Protein AF-A0ABC9W201-F1 (afdb_monomer_lite)

Foldseek 3Di:
DDPVLVVLVVVLVVLVVCVVVVNHDPVRSVVSVVVSVVVVVVVVVVVLVVCVVCCVVCVPVNVVVVCVPVPDDPDDAFDQAPVRDTHDDRVVVVVRVVVVVVCVVVPDPPDPPDDDPDDDDDDPPPPDDDDDDDDDD

Secondary structure (DSSP, 8-state):
--HHHHHHHHHHHHHHHHHHTTSS-HHHHHHHHHHHHHHHHHHHHHHHHHHHHTTTT-HHHHHHHHHHHS-S---PPPEE-TTSPEE-SHHHHHHHHHHHHHHHHTT-----------------TT-PPPP------

Radius of gyration: 28.9 Å; chains: 1; bounding box: 70×58×56 Å

Structure (mmCIF, N/CA/C/O backbone):
data_AF-A0ABC9W201-F1
#
_entry.id   AF-A0ABC9W201-F1
#
loop_
_atom_site.group_PDB
_atom_site.id
_atom_site.type_symbol
_atom_site.label_atom_id
_atom_site.label_alt_id
_atom_site.label_comp_id
_atom_site.label_asym_id
_atom_site.label_entity_id
_atom_site.label_seq_id
_atom_site.pdbx_PDB_ins_code
_atom_site.Cartn_x
_atom_site.Cartn_y
_atom_site.Cartn_z
_atom_site.occupancy
_atom_site.B_iso_or_equiv
_atom_site.auth_seq_id
_atom_site.auth_comp_id
_atom_site.auth_asym_id
_atom_site.auth_atom_id
_atom_site.pdbx_PDB_model_num
ATOM 1 N N . MET A 1 1 ? -10.866 1.891 -5.005 1.00 60.97 1 MET A N 1
ATOM 2 C CA . MET A 1 1 ? -11.022 1.425 -3.606 1.00 60.97 1 MET A CA 1
ATOM 3 C C . MET A 1 1 ? -12.511 1.380 -3.283 1.00 60.97 1 MET A C 1
ATOM 5 O O . MET A 1 1 ? -13.197 2.339 -3.612 1.00 60.97 1 MET A O 1
ATOM 9 N N . ASN A 1 2 ? -13.028 0.275 -2.733 1.00 80.44 2 ASN A N 1
ATOM 10 C CA . ASN A 1 2 ? -14.465 0.106 -2.461 1.00 80.44 2 ASN A CA 1
ATOM 11 C C . ASN A 1 2 ? -14.944 1.115 -1.385 1.00 80.44 2 ASN A C 1
ATOM 13 O O . ASN A 1 2 ? -14.259 1.303 -0.375 1.00 80.44 2 ASN A O 1
ATOM 17 N N . LYS A 1 3 ? -16.108 1.755 -1.599 1.00 85.50 3 LYS A N 1
ATOM 18 C CA . LYS A 1 3 ? -16.751 2.694 -0.655 1.00 85.50 3 LYS A CA 1
ATOM 19 C C . LYS A 1 3 ? -16.962 2.063 0.728 1.00 85.50 3 LYS A C 1
ATOM 21 O O . LYS A 1 3 ? -16.810 2.741 1.741 1.00 85.50 3 LYS A O 1
ATOM 26 N N . GLU A 1 4 ? -17.227 0.762 0.770 1.00 84.94 4 GLU A N 1
ATOM 27 C CA . GLU A 1 4 ? -17.431 0.004 2.004 1.00 84.94 4 GLU A CA 1
ATOM 28 C C . GLU A 1 4 ? -16.163 -0.064 2.873 1.00 84.94 4 GLU A C 1
ATOM 30 O O . GLU A 1 4 ? -16.195 0.252 4.064 1.00 84.94 4 GLU A O 1
ATOM 35 N N . LEU A 1 5 ? -15.009 -0.385 2.273 1.00 87.19 5 LEU A N 1
ATOM 36 C CA . LEU A 1 5 ? -13.716 -0.400 2.972 1.00 87.19 5 LEU A CA 1
ATOM 37 C C . LEU A 1 5 ? -13.364 0.974 3.533 1.00 87.19 5 LEU A C 1
ATOM 39 O O . LEU A 1 5 ? -12.840 1.080 4.642 1.00 87.19 5 LEU A O 1
ATOM 43 N N . LEU A 1 6 ? -13.670 2.030 2.778 1.00 88.44 6 LEU A N 1
ATOM 44 C CA . LEU A 1 6 ? -13.448 3.399 3.225 1.00 88.44 6 LEU A CA 1
ATOM 45 C C . LEU A 1 6 ? -14.312 3.725 4.451 1.00 88.44 6 LEU A C 1
ATOM 47 O O . LEU A 1 6 ? -13.813 4.325 5.404 1.00 88.44 6 LEU A O 1
ATOM 51 N N . GLY A 1 7 ? -15.569 3.274 4.463 1.00 91.06 7 GLY A N 1
ATOM 52 C CA . GLY A 1 7 ? -16.453 3.358 5.626 1.00 91.06 7 GLY A CA 1
ATOM 53 C C . GLY A 1 7 ? -15.866 2.664 6.857 1.00 91.06 7 GLY A C 1
ATOM 54 O O . GLY A 1 7 ? -15.807 3.259 7.930 1.00 91.06 7 GLY A O 1
ATOM 55 N N . LYS A 1 8 ? -15.321 1.450 6.705 1.00 88.94 8 LYS A N 1
ATOM 56 C CA . LYS A 1 8 ? -14.678 0.717 7.815 1.00 88.94 8 LYS A CA 1
ATOM 57 C C . LYS A 1 8 ? -13.421 1.416 8.341 1.00 88.94 8 LYS A C 1
ATOM 59 O O . LYS A 1 8 ? -13.185 1.438 9.548 1.00 88.94 8 LYS A O 1
ATOM 64 N N . VAL A 1 9 ? -12.615 2.015 7.462 1.00 90.31 9 VAL A N 1
ATOM 65 C CA . VAL A 1 9 ? -11.434 2.798 7.869 1.00 90.31 9 VAL A CA 1
ATOM 66 C C . VAL A 1 9 ? -11.842 4.057 8.638 1.00 90.31 9 VAL A C 1
ATOM 68 O O . VAL A 1 9 ? -11.208 4.373 9.648 1.00 90.31 9 VAL A O 1
ATOM 71 N N . LYS A 1 10 ? -12.909 4.743 8.208 1.00 92.75 10 LYS A N 1
ATOM 72 C CA . LYS A 1 10 ? -13.487 5.885 8.934 1.00 92.75 10 LYS A CA 1
ATOM 73 C C . LYS A 1 10 ? -14.001 5.467 10.310 1.00 92.75 10 LYS A C 1
ATOM 75 O O . LYS A 1 10 ? -13.584 6.052 11.304 1.00 92.75 10 LYS A O 1
ATOM 80 N N . HIS A 1 11 ? -14.772 4.386 10.376 1.00 91.56 11 HIS A N 1
ATOM 81 C CA . HIS A 1 11 ? -15.304 3.861 11.630 1.00 91.56 11 HIS A CA 1
ATOM 82 C C . HIS A 1 11 ? -14.195 3.480 12.625 1.00 91.56 11 HIS A C 1
ATOM 84 O O . HIS A 1 11 ? -14.260 3.812 13.804 1.00 91.56 11 HIS A O 1
ATOM 90 N N . LYS A 1 12 ? -13.093 2.886 12.145 1.00 93.12 12 LYS A N 1
ATOM 91 C CA . LYS A 1 12 ? -11.897 2.635 12.968 1.00 93.12 12 LYS A CA 1
ATOM 92 C C . LYS A 1 12 ? -11.304 3.929 13.554 1.00 93.12 12 LYS A C 1
ATOM 94 O O . LYS A 1 12 ? -10.851 3.935 14.696 1.00 93.12 12 LYS A O 1
ATOM 99 N N . LYS A 1 13 ? -11.272 5.015 12.773 1.00 93.69 13 LYS A N 1
ATOM 100 C CA . LYS A 1 13 ? -10.762 6.330 13.205 1.00 93.69 13 LYS A CA 1
ATOM 101 C C . LYS A 1 13 ? -11.683 6.980 14.244 1.00 93.69 13 LYS A C 1
ATOM 103 O O . LYS A 1 13 ? -11.194 7.593 15.188 1.00 93.69 13 LYS A O 1
ATOM 108 N N . GLU A 1 14 ? -12.992 6.828 14.088 1.00 94.12 14 GLU A N 1
ATOM 109 C CA . GLU A 1 14 ? -13.994 7.289 15.056 1.00 94.12 14 GLU A CA 1
ATOM 110 C C . GLU A 1 14 ? -13.907 6.508 16.367 1.00 94.12 14 GLU A C 1
ATOM 112 O O . GLU A 1 14 ? -13.812 7.122 17.426 1.00 94.12 14 GLU A O 1
ATOM 117 N N . ALA A 1 15 ? -13.812 5.177 16.299 1.00 93.19 15 ALA A N 1
ATOM 118 C CA . ALA A 1 15 ? -13.626 4.328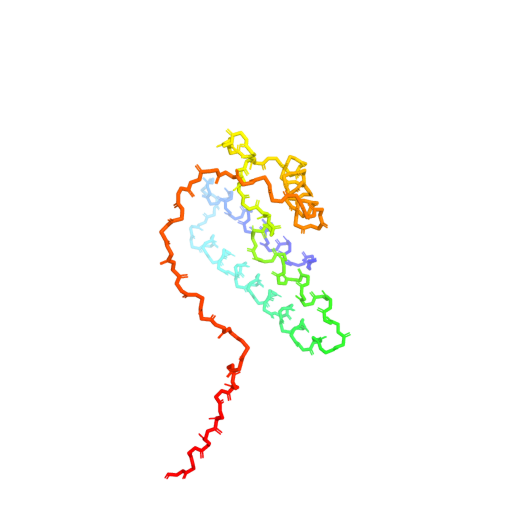 17.473 1.00 93.19 15 ALA A CA 1
ATOM 119 C C . ALA A 1 15 ? -12.349 4.691 18.251 1.00 93.19 15 ALA A C 1
ATOM 121 O O . ALA A 1 15 ? -12.359 4.713 19.479 1.00 93.19 15 ALA A O 1
ATOM 122 N N . TYR A 1 16 ? -11.259 5.041 17.554 1.00 93.94 16 TYR A N 1
ATOM 123 C CA . TYR A 1 16 ? -10.039 5.540 18.197 1.00 93.94 16 TYR A CA 1
ATOM 124 C C . TYR A 1 16 ? -10.277 6.848 18.964 1.00 93.94 16 TYR A C 1
ATOM 126 O O . TYR A 1 16 ? -9.824 6.981 20.099 1.00 93.94 16 TYR A O 1
ATOM 134 N N . ARG A 1 17 ? -11.000 7.806 18.366 1.00 95.31 17 ARG A N 1
ATOM 135 C CA . ARG A 1 17 ? -11.345 9.075 19.025 1.00 95.31 17 ARG A CA 1
ATOM 136 C C . ARG A 1 17 ? -12.213 8.847 20.261 1.00 95.31 17 ARG A C 1
ATOM 138 O O . ARG A 1 17 ? -11.879 9.370 21.318 1.00 95.31 17 ARG A O 1
ATOM 145 N N . GLY A 1 18 ? -13.264 8.038 20.132 1.00 94.19 18 GLY A N 1
ATOM 146 C CA . GLY A 1 18 ? -14.166 7.714 21.237 1.00 94.19 18 GLY A CA 1
ATOM 147 C C . GLY A 1 18 ? -13.448 7.000 22.381 1.00 94.19 18 GLY A C 1
ATOM 148 O O . GLY A 1 18 ? -13.622 7.366 23.539 1.00 94.19 18 GLY A O 1
ATOM 149 N N . TRP A 1 19 ? -12.554 6.054 22.073 1.00 94.81 19 TRP A N 1
ATOM 150 C CA . TRP A 1 19 ? -11.728 5.400 23.093 1.00 94.81 19 TRP A CA 1
ATOM 151 C C . TRP A 1 19 ? -10.783 6.390 23.780 1.00 94.81 19 TRP A C 1
ATOM 153 O O . TRP A 1 19 ? -10.671 6.396 25.003 1.00 94.81 19 TRP A O 1
ATOM 163 N N . LYS A 1 20 ? -10.139 7.281 23.014 1.00 93.56 20 LYS A N 1
ATOM 164 C CA . LYS A 1 20 ? -9.233 8.297 23.567 1.00 93.56 20 LYS A CA 1
ATOM 165 C C . LYS A 1 20 ? -9.951 9.290 24.491 1.00 93.56 20 LYS A C 1
ATOM 167 O O . LYS A 1 20 ? -9.328 9.804 25.413 1.00 93.56 20 LYS A O 1
ATOM 172 N N . GLN A 1 21 ? -11.238 9.533 24.249 1.00 95.56 21 GLN A N 1
ATOM 173 C CA . GLN A 1 21 ? -12.105 10.405 25.047 1.00 95.56 21 GLN A CA 1
ATOM 174 C C . GLN A 1 21 ? -12.829 9.670 26.189 1.00 95.56 21 GLN A C 1
ATOM 176 O O . GLN A 1 21 ? -13.613 10.289 26.900 1.00 95.56 21 GLN A O 1
ATOM 181 N N . GLY A 1 22 ? -12.593 8.365 26.371 1.00 93.31 22 GLY A N 1
ATOM 182 C CA . GLY A 1 22 ? -13.242 7.559 27.412 1.00 93.31 22 GLY A CA 1
ATOM 183 C C . GLY A 1 22 ? -14.699 7.180 27.120 1.00 93.31 22 GLY A C 1
ATOM 184 O O . GLY A 1 22 ? -15.353 6.598 27.975 1.00 93.31 22 GLY A O 1
ATOM 185 N N . GLN A 1 23 ? -15.207 7.478 25.921 1.00 92.19 23 GLN A N 1
ATOM 186 C CA . GLN A 1 23 ? -16.585 7.187 25.508 1.00 92.19 23 GLN A CA 1
ATOM 187 C C . GLN A 1 23 ? -16.777 5.748 25.011 1.00 92.19 23 GLN A C 1
ATOM 189 O O . GLN A 1 23 ? -17.901 5.264 24.956 1.00 92.19 23 GLN A O 1
ATOM 194 N N . VAL A 1 24 ? -15.693 5.078 24.608 1.00 91.00 24 VAL A N 1
ATOM 195 C CA . VAL A 1 24 ? -15.717 3.721 24.041 1.00 91.00 24 VAL A CA 1
ATOM 196 C C . VAL A 1 24 ? -14.838 2.811 24.882 1.00 91.00 24 VAL A C 1
ATOM 198 O O . VAL A 1 24 ? -13.681 3.138 25.169 1.00 91.00 24 VAL A O 1
ATOM 201 N N . ALA A 1 25 ? -15.363 1.641 25.241 1.00 94.44 25 ALA A N 1
ATOM 202 C CA . ALA A 1 25 ? -14.605 0.654 25.990 1.00 94.44 25 ALA A CA 1
ATOM 203 C C . ALA A 1 25 ? -13.420 0.129 25.161 1.00 94.44 25 ALA A C 1
ATOM 205 O O . ALA A 1 25 ? -13.516 -0.102 23.953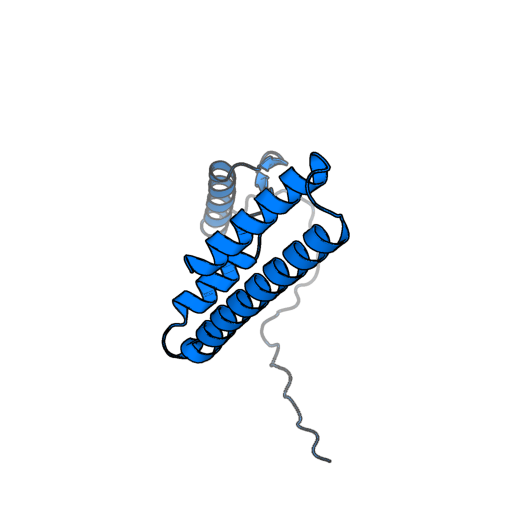 1.00 94.44 25 ALA A O 1
ATOM 206 N N . TRP A 1 26 ? -12.286 -0.139 25.817 1.00 91.00 26 TRP A N 1
ATOM 207 C CA . TRP A 1 26 ? -11.088 -0.662 25.142 1.00 91.00 26 TRP A CA 1
ATOM 208 C C . TRP A 1 26 ? -11.363 -1.935 24.323 1.00 91.00 26 TRP A C 1
ATOM 210 O O . TRP A 1 26 ? -10.811 -2.112 23.233 1.00 91.00 26 TRP A O 1
ATOM 220 N N . LYS A 1 27 ? -12.235 -2.814 24.833 1.00 94.38 27 LYS A N 1
ATOM 221 C CA . LYS A 1 27 ? -12.613 -4.073 24.180 1.00 94.38 27 LYS A CA 1
ATOM 222 C C . LYS A 1 27 ? -13.302 -3.830 22.831 1.00 94.38 27 LYS A C 1
ATOM 224 O O . LYS A 1 27 ? -12.866 -4.388 21.826 1.00 94.38 27 LYS A O 1
ATOM 229 N N . GLU A 1 28 ? -14.287 -2.937 22.799 1.00 91.00 28 GLU A N 1
ATOM 230 C CA . GLU A 1 28 ? -15.046 -2.573 21.594 1.00 91.00 28 GLU A CA 1
ATOM 231 C C . GLU A 1 28 ? -14.152 -1.907 20.540 1.00 91.00 28 GLU A C 1
ATOM 233 O O . GLU A 1 28 ? -14.199 -2.241 19.351 1.00 91.00 28 GLU A O 1
ATOM 238 N N . TYR A 1 29 ? -13.255 -1.016 20.976 1.00 92.25 29 TYR A N 1
ATOM 239 C CA . TYR A 1 29 ? -12.257 -0.416 20.091 1.00 92.25 29 TYR A CA 1
ATOM 240 C C . TYR A 1 29 ? -11.350 -1.483 19.462 1.00 92.25 29 TYR A C 1
ATOM 242 O O . TYR A 1 29 ? -11.145 -1.503 18.244 1.00 92.25 29 TYR A O 1
ATOM 250 N N . ARG A 1 30 ? -10.825 -2.409 20.273 1.00 94.75 30 ARG A N 1
ATOM 251 C CA . ARG A 1 30 ? -9.935 -3.480 19.805 1.00 94.75 30 ARG A CA 1
ATOM 252 C C . ARG A 1 30 ? -10.626 -4.391 18.788 1.00 94.75 30 ARG A C 1
ATOM 254 O O . ARG A 1 30 ? -10.000 -4.767 17.794 1.00 94.75 30 ARG A O 1
ATOM 261 N N . GLU A 1 31 ? -11.886 -4.743 19.018 1.00 94.81 31 GLU A N 1
ATOM 262 C CA . GLU A 1 31 ? -12.697 -5.540 18.090 1.00 94.81 31 GLU A CA 1
ATOM 263 C C . GLU A 1 31 ? -12.922 -4.796 16.768 1.00 94.81 31 GLU A C 1
ATOM 265 O O . GLU A 1 31 ? -12.646 -5.344 15.697 1.00 94.81 31 GLU A O 1
ATOM 270 N N . THR A 1 32 ? -13.271 -3.510 16.835 1.00 92.75 32 THR A N 1
ATOM 271 C CA . THR A 1 32 ? -13.446 -2.649 15.655 1.00 92.75 32 THR A CA 1
ATOM 272 C C . THR A 1 32 ? -12.169 -2.560 14.813 1.00 92.75 32 THR A C 1
ATOM 274 O O . THR A 1 32 ? -12.199 -2.698 13.586 1.00 92.75 32 THR A O 1
ATOM 277 N N . VAL A 1 33 ? -11.011 -2.382 15.458 1.00 93.94 33 VAL A N 1
ATOM 278 C CA . VAL A 1 33 ? -9.708 -2.347 14.776 1.00 93.94 33 VAL A CA 1
ATOM 279 C C . VAL A 1 33 ? -9.394 -3.679 14.101 1.00 93.94 33 VAL A C 1
ATOM 281 O O . VAL A 1 33 ? -8.923 -3.687 12.958 1.00 93.94 33 VAL A O 1
ATOM 284 N N . ARG A 1 34 ? -9.643 -4.803 14.785 1.00 94.75 34 ARG A N 1
ATOM 285 C CA . ARG A 1 34 ? -9.422 -6.150 14.239 1.00 94.75 34 ARG A CA 1
ATOM 286 C C . ARG A 1 34 ? -10.279 -6.388 13.003 1.00 94.75 34 ARG A C 1
ATOM 288 O O . ARG A 1 34 ? -9.720 -6.724 11.959 1.00 94.75 34 ARG A O 1
ATOM 295 N N . ALA A 1 35 ? -11.580 -6.122 13.098 1.00 93.56 35 ALA A N 1
ATOM 296 C CA . ALA A 1 35 ? -12.519 -6.288 11.995 1.00 93.56 35 ALA A CA 1
ATOM 297 C C . ALA A 1 35 ? -12.121 -5.430 10.783 1.00 93.56 35 ALA A C 1
ATOM 299 O O . ALA A 1 35 ? -12.025 -5.930 9.663 1.00 93.56 35 ALA A O 1
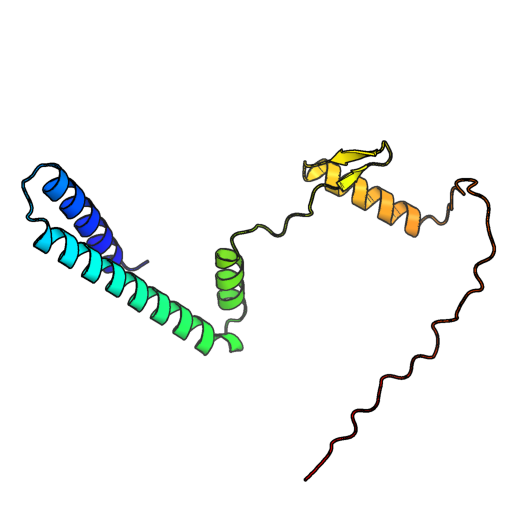ATOM 300 N N . ALA A 1 36 ? -11.795 -4.151 10.998 1.00 92.94 36 ALA A N 1
ATOM 301 C CA . ALA A 1 36 ? -11.354 -3.271 9.918 1.00 92.94 36 ALA A CA 1
ATOM 302 C C . ALA A 1 36 ? -10.053 -3.765 9.257 1.00 92.94 36 ALA A C 1
ATOM 304 O O . ALA A 1 36 ? -9.928 -3.742 8.032 1.00 92.94 36 ALA A O 1
ATOM 305 N N . ARG A 1 37 ? -9.080 -4.241 10.047 1.00 94.00 37 ARG A N 1
ATOM 306 C CA . ARG A 1 37 ? -7.814 -4.777 9.523 1.00 94.00 37 ARG A CA 1
ATOM 307 C C . ARG A 1 37 ? -8.032 -6.050 8.711 1.00 94.00 37 ARG A C 1
ATOM 309 O O . ARG A 1 37 ? -7.394 -6.219 7.676 1.00 94.00 37 ARG A O 1
ATOM 316 N N . GLU A 1 38 ? -8.899 -6.941 9.176 1.00 95.12 38 GLU A N 1
ATOM 317 C CA . GLU A 1 38 ? -9.235 -8.173 8.468 1.00 95.12 38 GLU A CA 1
ATOM 318 C C . GLU A 1 38 ? -9.892 -7.885 7.117 1.00 95.12 38 GLU A C 1
ATOM 320 O O . GLU A 1 38 ? -9.456 -8.421 6.102 1.00 95.12 38 GLU A O 1
ATOM 325 N N . GLN A 1 39 ? -10.862 -6.973 7.083 1.00 92.94 39 GLN A N 1
ATOM 326 C CA . GLN A 1 39 ? -11.535 -6.581 5.844 1.00 92.94 39 GLN A CA 1
ATOM 327 C C . GLN A 1 39 ? -10.563 -5.971 4.829 1.00 92.94 39 GLN A C 1
ATOM 329 O O . GLN A 1 39 ? -10.565 -6.345 3.658 1.00 92.94 39 GLN A O 1
ATOM 334 N N . VAL A 1 40 ? -9.660 -5.092 5.280 1.00 92.62 40 VAL A N 1
ATOM 335 C CA . VAL A 1 40 ? -8.611 -4.529 4.415 1.00 92.62 40 VAL A CA 1
ATOM 336 C C . VAL A 1 40 ? -7.694 -5.621 3.860 1.00 92.62 40 VAL A C 1
ATOM 338 O O . VAL A 1 40 ? -7.359 -5.584 2.677 1.00 92.62 40 VAL A O 1
ATOM 341 N N . ARG A 1 41 ? -7.306 -6.611 4.676 1.00 93.88 41 ARG A N 1
ATOM 342 C CA . ARG A 1 41 ? -6.493 -7.745 4.206 1.00 93.88 41 ARG A CA 1
ATOM 343 C C . ARG A 1 41 ? -7.231 -8.589 3.171 1.00 93.88 41 ARG A C 1
ATOM 345 O O . ARG A 1 41 ? -6.644 -8.884 2.137 1.00 93.88 41 ARG A O 1
ATOM 352 N N . LYS A 1 42 ? -8.496 -8.938 3.424 1.00 94.81 42 LYS A N 1
ATOM 353 C CA . LYS A 1 42 ? -9.332 -9.714 2.494 1.00 94.81 42 LYS A CA 1
ATOM 354 C C . LYS A 1 42 ? -9.477 -8.996 1.157 1.00 94.81 42 LYS A C 1
ATOM 356 O O . LYS A 1 42 ? -9.208 -9.579 0.115 1.00 94.81 42 LYS A O 1
ATOM 361 N N . ALA A 1 43 ? -9.807 -7.709 1.185 1.00 92.44 43 ALA A N 1
ATOM 362 C CA . ALA A 1 43 ? -9.925 -6.912 -0.029 1.00 92.44 43 ALA A CA 1
ATOM 363 C C . ALA A 1 43 ? -8.608 -6.800 -0.807 1.00 92.44 43 ALA A C 1
ATOM 365 O O . ALA A 1 43 ? -8.612 -6.884 -2.032 1.00 92.44 43 ALA A O 1
ATOM 366 N N . LYS A 1 44 ? -7.481 -6.628 -0.106 1.00 92.75 44 LYS A N 1
ATOM 367 C CA . LYS A 1 44 ? -6.157 -6.614 -0.735 1.00 92.75 44 LYS A CA 1
ATOM 368 C C . LYS A 1 44 ? -5.858 -7.953 -1.419 1.00 92.75 44 LYS A C 1
ATOM 370 O O . LYS A 1 44 ? -5.494 -7.948 -2.589 1.00 92.75 44 LYS A O 1
ATOM 375 N N . ALA A 1 45 ? -6.081 -9.068 -0.724 1.00 94.69 45 ALA A N 1
ATOM 376 C CA . ALA A 1 45 ? -5.868 -10.405 -1.272 1.00 94.69 45 ALA A CA 1
ATOM 377 C C . ALA A 1 45 ? -6.742 -10.668 -2.507 1.00 94.69 45 ALA A C 1
ATOM 379 O O . ALA A 1 45 ? -6.255 -11.206 -3.492 1.00 94.69 45 ALA A O 1
ATOM 380 N N . LEU A 1 46 ? -8.009 -10.237 -2.497 1.00 94.75 46 LEU A N 1
ATOM 381 C CA . LEU A 1 46 ? -8.898 -10.382 -3.655 1.00 94.75 46 LEU A CA 1
ATOM 382 C C . LEU A 1 46 ? -8.365 -9.655 -4.897 1.00 94.75 46 LEU A C 1
ATOM 384 O O . LEU A 1 46 ? -8.393 -10.220 -5.986 1.00 94.75 46 LEU A O 1
ATOM 388 N N . ILE A 1 47 ? -7.844 -8.435 -4.729 1.00 92.62 47 ILE A N 1
ATOM 389 C CA . ILE A 1 47 ? -7.235 -7.664 -5.825 1.00 92.62 47 ILE A CA 1
ATOM 390 C C . ILE A 1 47 ? -5.959 -8.348 -6.332 1.00 92.62 47 ILE A C 1
ATOM 392 O O . ILE A 1 47 ? -5.729 -8.426 -7.535 1.00 92.62 47 ILE A O 1
ATOM 396 N N . GLU A 1 48 ? -5.116 -8.846 -5.429 1.00 94.56 48 GLU A N 1
ATOM 397 C CA . GLU A 1 48 ? -3.888 -9.556 -5.805 1.00 94.56 48 GLU A CA 1
ATOM 398 C C . GLU A 1 48 ? -4.199 -10.853 -6.562 1.00 94.56 48 GLU A C 1
ATOM 400 O O . GLU A 1 48 ? -3.565 -11.136 -7.577 1.00 94.56 48 GLU A O 1
ATOM 405 N N . ILE A 1 49 ? -5.226 -11.593 -6.134 1.00 95.94 49 ILE A N 1
ATOM 406 C CA . ILE A 1 49 ? -5.701 -12.802 -6.814 1.00 95.94 49 ILE A CA 1
ATOM 407 C C . ILE A 1 49 ? -6.220 -12.474 -8.216 1.00 95.94 49 ILE A C 1
ATOM 409 O O . ILE A 1 49 ? -5.862 -13.179 -9.157 1.00 95.94 49 ILE A O 1
ATOM 413 N N . SER A 1 50 ? -7.033 -11.423 -8.386 1.00 94.25 50 SER A N 1
ATOM 414 C CA . SER A 1 50 ? -7.513 -11.042 -9.723 1.00 94.25 50 SER A CA 1
ATOM 415 C C . SER A 1 50 ? -6.354 -10.635 -10.634 1.00 94.25 50 SER A C 1
ATOM 417 O O . SER A 1 50 ? -6.267 -11.101 -11.761 1.00 94.25 50 SER A O 1
ATOM 419 N N . LEU A 1 51 ? -5.398 -9.850 -10.125 1.00 95.06 51 LEU A N 1
ATOM 420 C CA . LEU A 1 51 ? -4.218 -9.444 -10.896 1.00 95.06 51 LEU A CA 1
ATOM 421 C C . LEU A 1 51 ? -3.344 -10.630 -11.321 1.00 95.06 51 LEU A C 1
ATOM 423 O O . LEU A 1 51 ? -2.796 -10.612 -12.419 1.00 95.06 51 LEU A O 1
ATOM 427 N N . ALA A 1 52 ? -3.189 -11.635 -10.456 1.00 94.31 52 ALA A N 1
ATOM 428 C CA . ALA A 1 52 ? -2.416 -12.833 -10.764 1.00 94.31 52 ALA A CA 1
ATOM 429 C C . ALA A 1 52 ? -3.122 -13.722 -11.797 1.00 94.31 52 ALA A C 1
ATOM 431 O O . ALA A 1 52 ? -2.470 -14.244 -12.698 1.00 94.31 52 ALA A O 1
ATOM 432 N N . ARG A 1 53 ? -4.450 -13.869 -11.692 1.00 95.94 53 ARG A N 1
ATOM 433 C CA . ARG A 1 53 ? -5.263 -14.617 -12.666 1.00 95.94 53 ARG A CA 1
ATOM 434 C C . ARG A 1 53 ? -5.204 -13.981 -14.051 1.00 95.94 53 ARG A C 1
ATOM 436 O O . ARG A 1 53 ? -4.958 -14.678 -15.029 1.00 95.94 53 ARG A O 1
ATOM 443 N N . ASP A 1 54 ? -5.332 -12.661 -14.109 1.00 94.69 54 ASP A N 1
ATOM 444 C CA . ASP A 1 54 ? -5.418 -11.914 -15.364 1.00 94.69 54 ASP A CA 1
ATOM 445 C C . ASP A 1 54 ? -4.036 -11.541 -15.925 1.00 94.69 54 ASP A C 1
ATOM 447 O O . ASP A 1 54 ? -3.934 -10.744 -16.857 1.00 94.69 54 ASP A O 1
ATOM 451 N N . VAL A 1 55 ? -2.939 -12.085 -15.379 1.00 95.31 55 VAL A N 1
ATOM 452 C CA . VAL A 1 55 ? -1.577 -11.689 -15.775 1.00 95.31 55 VAL A CA 1
ATOM 453 C C . VAL A 1 55 ? -1.301 -11.973 -17.249 1.00 95.31 55 VAL A C 1
ATOM 455 O O . VAL A 1 55 ? -0.562 -11.225 -17.880 1.00 95.31 55 VAL A O 1
ATOM 458 N N . LYS A 1 56 ? -1.896 -13.027 -17.819 1.00 94.56 56 LYS A N 1
ATOM 459 C CA . LYS A 1 56 ? -1.700 -13.384 -19.229 1.00 94.56 56 LYS A CA 1
ATOM 460 C C . LYS A 1 56 ? -2.323 -12.344 -20.163 1.00 94.56 56 LYS A C 1
ATOM 462 O O . LYS A 1 56 ? -1.673 -11.955 -21.133 1.00 94.56 56 LYS A O 1
ATOM 467 N N . ASP A 1 57 ? -3.509 -11.857 -19.812 1.00 95.69 57 ASP A N 1
ATOM 468 C CA . ASP A 1 57 ? -4.305 -10.941 -20.634 1.00 95.69 57 ASP A CA 1
ATOM 469 C C . ASP A 1 57 ? -3.962 -9.468 -20.355 1.00 95.69 57 ASP A C 1
ATOM 471 O O . ASP A 1 57 ? -3.952 -8.636 -21.260 1.00 95.69 57 ASP A O 1
ATOM 475 N N . ASN A 1 58 ? -3.610 -9.133 -19.109 1.00 93.44 58 ASN A N 1
ATOM 476 C CA . ASN A 1 58 ? -3.306 -7.776 -18.659 1.00 93.44 58 ASN A CA 1
ATOM 477 C C . ASN A 1 58 ? -2.014 -7.707 -17.827 1.00 93.44 58 ASN A C 1
ATOM 479 O O . ASN A 1 58 ? -1.988 -7.292 -16.663 1.00 93.44 58 ASN A O 1
ATOM 483 N N . LYS A 1 59 ? -0.888 -8.042 -18.463 1.00 94.75 59 LYS A N 1
ATOM 484 C CA . LYS A 1 59 ? 0.457 -7.938 -17.862 1.00 94.75 59 LYS A CA 1
ATOM 485 C C . LYS A 1 59 ? 0.718 -6.557 -17.248 1.00 94.75 59 LYS A C 1
ATOM 487 O O . LYS A 1 59 ? 1.289 -6.447 -16.163 1.00 94.75 59 LYS A O 1
ATOM 492 N N . LYS A 1 60 ? 0.267 -5.485 -17.913 1.00 93.94 60 LYS A N 1
ATOM 493 C CA . LYS A 1 60 ? 0.528 -4.097 -17.498 1.00 93.94 60 LYS A CA 1
ATOM 494 C C . LYS A 1 60 ? -0.059 -3.777 -16.123 1.00 93.94 60 LYS A C 1
ATOM 496 O O . LYS A 1 60 ? 0.607 -3.111 -15.332 1.00 93.94 60 LYS A O 1
ATOM 501 N N . SER A 1 61 ? -1.274 -4.236 -15.804 1.00 93.88 61 SER A N 1
ATOM 502 C CA . SER A 1 61 ? -1.863 -3.981 -14.482 1.00 93.88 61 SER A CA 1
ATOM 503 C C . SER A 1 61 ? -1.116 -4.695 -13.362 1.00 93.88 61 SER A C 1
ATOM 505 O O . SER A 1 61 ? -0.943 -4.106 -12.296 1.00 93.88 61 SER A O 1
ATOM 507 N N . PHE A 1 62 ? -0.652 -5.923 -13.611 1.00 94.69 62 PHE A N 1
ATOM 508 C CA . PHE A 1 62 ? 0.125 -6.697 -12.648 1.00 94.69 62 PHE A CA 1
ATOM 509 C C . PHE A 1 62 ? 1.465 -6.017 -12.342 1.00 94.69 62 PHE A C 1
ATOM 511 O O . PHE A 1 62 ? 1.746 -5.698 -11.187 1.00 94.69 62 PHE A O 1
ATOM 518 N N . TYR A 1 63 ? 2.258 -5.697 -13.371 1.00 92.38 63 TYR A N 1
ATOM 519 C CA . TYR A 1 63 ? 3.554 -5.043 -13.168 1.00 92.38 63 TYR A CA 1
ATOM 520 C C . TYR A 1 63 ? 3.420 -3.640 -12.573 1.00 92.38 63 TYR A C 1
ATOM 522 O O . TYR A 1 63 ? 4.218 -3.284 -11.711 1.00 92.38 63 TYR A O 1
ATOM 530 N N . ARG A 1 64 ? 2.374 -2.879 -12.932 1.00 93.12 64 ARG A N 1
ATOM 531 C CA . ARG A 1 64 ? 2.068 -1.591 -12.288 1.00 93.12 64 ARG A CA 1
ATOM 532 C C . ARG A 1 64 ? 1.807 -1.746 -10.789 1.00 93.12 64 ARG A C 1
ATOM 534 O O . ARG A 1 64 ? 2.289 -0.942 -9.997 1.00 93.12 64 ARG A O 1
ATOM 541 N N . TYR A 1 65 ? 1.042 -2.765 -10.393 1.00 92.44 65 TYR A N 1
ATOM 542 C CA . TYR A 1 65 ? 0.808 -3.047 -8.978 1.00 92.44 65 TYR A CA 1
ATOM 543 C C . TYR A 1 65 ? 2.119 -3.393 -8.261 1.00 92.44 65 TYR A C 1
ATOM 545 O O . TYR A 1 65 ? 2.408 -2.833 -7.206 1.00 92.44 65 TYR A O 1
ATOM 553 N N . VAL A 1 66 ? 2.945 -4.261 -8.854 1.00 91.44 66 VAL A N 1
ATOM 554 C CA . VAL A 1 66 ? 4.254 -4.639 -8.299 1.00 91.44 66 VAL A CA 1
ATOM 555 C C . VAL A 1 66 ? 5.172 -3.422 -8.155 1.00 91.44 66 VAL A C 1
ATOM 557 O O . VAL A 1 66 ? 5.744 -3.229 -7.084 1.00 91.44 66 VAL A O 1
ATOM 560 N N . SER A 1 67 ? 5.283 -2.574 -9.181 1.00 88.75 67 SER A N 1
ATOM 561 C CA . SER A 1 67 ? 6.122 -1.371 -9.136 1.00 88.75 67 SER A CA 1
ATOM 562 C C . SER A 1 67 ? 5.652 -0.379 -8.071 1.00 88.75 67 SER A C 1
ATOM 564 O O . SER A 1 67 ? 6.469 0.176 -7.348 1.00 88.75 67 SER A O 1
ATOM 566 N N . GLU A 1 68 ? 4.336 -0.201 -7.905 1.00 89.44 68 GLU A N 1
ATOM 567 C CA . GLU A 1 68 ? 3.778 0.655 -6.849 1.00 89.44 68 GLU A CA 1
ATOM 568 C C . GLU A 1 68 ? 4.088 0.109 -5.441 1.00 89.44 68 GLU A C 1
ATOM 570 O O . GLU A 1 68 ? 4.264 0.876 -4.495 1.00 89.44 68 GLU A O 1
ATOM 575 N N . LYS A 1 69 ? 4.181 -1.221 -5.279 1.00 88.06 69 LYS A N 1
ATOM 576 C CA . LYS A 1 69 ? 4.496 -1.866 -3.992 1.00 88.06 69 LYS A CA 1
ATOM 577 C C . LYS A 1 69 ? 5.982 -1.962 -3.671 1.00 88.06 69 LYS A C 1
ATOM 579 O O . LYS A 1 69 ? 6.301 -2.120 -2.495 1.00 88.06 69 LYS A O 1
ATOM 584 N N . ARG A 1 70 ? 6.878 -1.843 -4.654 1.00 85.62 70 ARG A N 1
ATOM 585 C CA . ARG A 1 70 ? 8.335 -1.935 -4.447 1.00 85.62 70 ARG A CA 1
ATOM 586 C C . ARG A 1 70 ? 8.915 -0.808 -3.579 1.00 85.62 70 ARG A C 1
ATOM 588 O O . ARG A 1 70 ? 10.028 -0.950 -3.091 1.00 85.62 70 ARG A O 1
ATOM 595 N N . GLY A 1 71 ? 8.158 0.256 -3.290 1.00 71.38 71 GLY A N 1
ATOM 596 C CA . GLY A 1 71 ? 8.462 1.249 -2.243 1.00 71.38 71 GLY A CA 1
ATOM 597 C C . GLY A 1 71 ? 9.617 2.207 -2.559 1.00 71.38 71 GLY A C 1
ATOM 598 O O . GLY A 1 71 ? 9.618 3.337 -2.081 1.00 71.38 71 GLY A O 1
ATOM 599 N N . THR A 1 72 ? 10.555 1.799 -3.407 1.00 70.75 72 THR A N 1
ATOM 600 C CA . THR A 1 72 ? 11.606 2.631 -3.992 1.00 70.75 72 THR A CA 1
ATOM 601 C C . THR A 1 72 ? 11.225 2.985 -5.423 1.00 70.75 72 THR A C 1
ATOM 603 O O . THR A 1 72 ? 10.820 2.125 -6.204 1.00 70.75 72 THR A O 1
ATOM 606 N N . ARG A 1 73 ? 11.371 4.265 -5.788 1.00 66.44 73 ARG A N 1
ATOM 607 C CA . ARG A 1 73 ? 11.605 4.587 -7.197 1.00 66.44 73 ARG A CA 1
ATOM 608 C C . ARG A 1 73 ? 12.933 3.934 -7.556 1.00 66.44 73 ARG A C 1
ATOM 610 O O . ARG A 1 73 ? 13.888 4.078 -6.795 1.00 66.44 73 ARG A O 1
ATOM 617 N N . GLU A 1 74 ? 12.980 3.228 -8.677 1.00 68.25 74 GLU A N 1
ATOM 618 C CA . GLU A 1 74 ? 14.239 2.841 -9.311 1.00 68.25 74 GLU A CA 1
ATOM 619 C C . GLU A 1 74 ? 14.951 4.145 -9.696 1.00 68.25 74 GLU A C 1
ATOM 621 O O . GLU A 1 74 ? 14.721 4.712 -10.759 1.00 68.25 74 GLU A O 1
ATOM 626 N N . ASN A 1 75 ? 15.703 4.709 -8.753 1.00 78.56 75 ASN A N 1
ATOM 627 C CA . ASN A 1 75 ? 16.547 5.868 -8.970 1.00 78.56 75 ASN A CA 1
ATOM 628 C C . ASN A 1 75 ? 17.990 5.378 -8.938 1.00 78.56 75 ASN A C 1
ATOM 630 O O . ASN A 1 75 ? 18.366 4.558 -8.097 1.00 78.56 75 ASN A O 1
ATOM 634 N N . VAL A 1 76 ? 18.786 5.884 -9.869 1.00 83.62 76 VAL A N 1
ATOM 635 C CA . VAL A 1 76 ? 20.228 5.707 -9.852 1.00 83.62 76 VAL A CA 1
ATOM 636 C C . VAL A 1 76 ? 20.752 6.293 -8.541 1.00 83.62 76 VAL A C 1
ATOM 638 O O . VAL A 1 76 ? 20.454 7.442 -8.190 1.00 83.62 76 VAL A O 1
ATOM 641 N N . GLY A 1 77 ? 21.505 5.480 -7.796 1.00 88.25 77 GLY A N 1
ATOM 642 C CA . GLY A 1 77 ? 22.178 5.930 -6.580 1.00 88.25 77 GLY A CA 1
ATOM 643 C C . GLY A 1 77 ? 23.100 7.126 -6.853 1.00 88.25 77 GLY A C 1
ATOM 644 O O . GLY A 1 77 ? 23.336 7.477 -8.011 1.00 88.25 77 GLY A O 1
ATOM 645 N N . PRO A 1 78 ? 23.626 7.780 -5.807 1.00 91.56 78 PRO A N 1
ATOM 646 C CA . PRO A 1 78 ? 24.557 8.883 -5.992 1.00 91.56 78 PRO A CA 1
ATOM 647 C C . PRO A 1 78 ? 25.725 8.478 -6.898 1.00 91.56 78 PRO A C 1
ATOM 649 O O . PRO A 1 78 ? 26.334 7.428 -6.691 1.00 91.56 78 PRO A O 1
ATOM 652 N N . LEU A 1 79 ? 26.025 9.303 -7.899 1.00 93.56 79 LEU A N 1
ATOM 653 C CA . LEU A 1 79 ? 27.128 9.070 -8.832 1.00 93.56 79 LEU A CA 1
ATOM 654 C C . LEU A 1 79 ? 28.319 9.948 -8.463 1.00 93.56 79 LEU A C 1
ATOM 656 O O . LEU A 1 79 ? 28.153 10.996 -7.849 1.00 93.56 79 LEU A O 1
ATOM 660 N N . ARG A 1 80 ? 29.528 9.540 -8.847 1.00 92.75 80 ARG A N 1
ATOM 661 C CA . ARG A 1 80 ? 30.695 10.427 -8.809 1.00 92.75 80 ARG A CA 1
ATOM 662 C C . ARG A 1 80 ? 30.863 11.089 -10.165 1.00 92.75 80 ARG A C 1
ATOM 664 O O . ARG A 1 80 ? 30.871 10.394 -11.177 1.00 92.75 80 ARG A O 1
ATOM 671 N N . ASN A 1 81 ? 31.001 12.409 -10.173 1.00 90.25 81 ASN A N 1
ATOM 672 C CA . ASN A 1 81 ? 31.394 13.127 -11.380 1.00 90.25 81 ASN A CA 1
ATOM 673 C C . ASN A 1 81 ? 32.915 13.054 -11.599 1.00 90.25 81 ASN A C 1
ATOM 675 O O . ASN A 1 81 ? 33.660 12.542 -10.762 1.00 90.25 81 ASN A O 1
ATOM 679 N N . GLU A 1 82 ? 33.373 13.605 -12.720 1.00 86.19 82 GLU A N 1
ATOM 680 C CA . GLU A 1 82 ? 34.791 13.661 -13.100 1.00 86.19 82 GLU A CA 1
ATOM 681 C C . GLU A 1 82 ? 35.654 14.406 -12.066 1.00 86.19 82 GLU A C 1
ATOM 683 O O . GLU A 1 82 ? 36.811 14.061 -11.847 1.00 86.19 82 GLU A O 1
ATOM 688 N N . THR A 1 83 ? 35.077 15.386 -11.364 1.00 88.50 83 THR A N 1
ATOM 689 C CA . THR A 1 83 ? 35.732 16.134 -10.276 1.00 88.50 83 THR A CA 1
ATOM 690 C C . THR A 1 83 ? 35.800 15.341 -8.959 1.00 88.50 83 THR A C 1
ATOM 692 O O . THR A 1 83 ? 36.387 15.805 -7.985 1.00 88.50 83 THR A O 1
ATOM 695 N N . GLY A 1 84 ? 35.207 14.144 -8.895 1.00 87.62 84 GLY A N 1
ATOM 696 C CA . GLY A 1 84 ? 35.175 13.287 -7.707 1.00 87.62 84 GLY A CA 1
ATOM 697 C C . GLY A 1 84 ? 34.076 13.621 -6.690 1.00 87.62 84 GLY A C 1
ATOM 698 O O . GLY A 1 84 ? 34.009 12.971 -5.642 1.00 87.62 84 GLY A O 1
ATOM 699 N N . ASN A 1 85 ? 33.198 14.581 -6.991 1.00 92.81 85 ASN A N 1
ATOM 700 C CA . ASN A 1 85 ? 32.081 14.985 -6.137 1.00 92.81 85 ASN A CA 1
ATOM 701 C C . ASN A 1 85 ? 30.903 14.009 -6.259 1.00 92.81 85 ASN A C 1
ATOM 703 O O . ASN A 1 85 ? 30.641 13.464 -7.333 1.00 92.81 85 ASN A O 1
ATOM 707 N N . LEU A 1 86 ? 30.174 13.808 -5.154 1.00 94.31 86 LEU A N 1
ATOM 708 C CA . LEU A 1 86 ? 28.952 13.002 -5.131 1.00 94.31 86 LEU A CA 1
ATOM 709 C C . LEU A 1 86 ? 27.759 13.808 -5.651 1.00 94.31 86 LEU A C 1
ATOM 711 O O . LEU A 1 86 ? 27.366 14.815 -5.070 1.00 94.31 86 LEU A O 1
ATOM 715 N N . VAL A 1 87 ? 27.161 13.299 -6.716 1.00 92.19 87 VAL A N 1
ATOM 716 C CA . VAL A 1 87 ? 26.020 13.861 -7.424 1.00 92.19 87 VAL A CA 1
ATOM 717 C C . VAL A 1 87 ? 24.758 13.112 -7.016 1.00 92.19 87 VAL A C 1
ATOM 719 O O . VAL A 1 87 ? 24.687 11.887 -7.127 1.00 92.19 87 VAL A O 1
ATOM 722 N N . THR A 1 88 ? 23.745 13.843 -6.553 1.00 92.12 88 THR A N 1
ATOM 723 C CA . THR A 1 88 ? 22.469 13.261 -6.093 1.00 92.12 88 THR A CA 1
ATOM 724 C C . THR A 1 88 ? 21.268 13.700 -6.930 1.00 92.12 88 THR A C 1
ATOM 726 O O . THR A 1 88 ? 20.274 12.968 -6.974 1.00 92.12 88 THR A O 1
ATOM 729 N N . GLN A 1 89 ? 21.365 14.834 -7.636 1.00 92.75 89 GLN A N 1
ATOM 730 C CA . GLN A 1 89 ? 20.299 15.376 -8.476 1.00 92.75 89 GLN A CA 1
ATOM 731 C C . GLN A 1 89 ? 20.188 14.613 -9.803 1.00 92.75 89 GLN A C 1
ATOM 733 O O . GLN A 1 89 ? 21.189 14.271 -10.427 1.00 92.75 89 GLN A O 1
ATOM 738 N N . ASP A 1 90 ? 18.959 14.335 -10.250 1.00 91.62 90 ASP A N 1
ATOM 739 C CA . ASP A 1 90 ? 18.713 13.482 -11.424 1.00 91.62 90 ASP A CA 1
ATOM 740 C C . ASP A 1 90 ? 19.260 14.075 -12.737 1.00 91.62 90 ASP A C 1
ATOM 742 O O . ASP A 1 90 ? 19.763 13.329 -13.572 1.00 91.62 90 ASP A O 1
ATOM 746 N N . MET A 1 91 ? 19.218 15.402 -12.896 1.00 92.94 91 MET A N 1
ATOM 747 C CA . MET A 1 91 ? 19.755 16.101 -14.073 1.00 92.94 91 MET A CA 1
ATOM 748 C C . MET A 1 91 ? 21.277 15.946 -14.178 1.00 92.94 91 MET A C 1
ATOM 750 O O . MET A 1 91 ? 21.788 15.497 -15.197 1.00 92.94 91 MET A O 1
ATOM 754 N N . GLU A 1 92 ? 21.987 16.215 -13.086 1.00 92.00 92 GLU A N 1
ATOM 755 C CA . GLU A 1 92 ? 23.442 16.075 -13.018 1.00 92.00 92 GLU A CA 1
ATOM 756 C C . GLU A 1 92 ? 23.875 14.606 -13.192 1.00 92.00 92 GLU A C 1
ATOM 758 O O . GLU A 1 92 ? 24.849 14.313 -13.883 1.00 92.00 92 GLU A O 1
ATOM 763 N N . LYS A 1 93 ? 23.124 13.643 -12.627 1.00 93.75 93 LYS A N 1
ATOM 764 C CA . LYS A 1 93 ? 23.374 12.207 -12.859 1.00 93.75 93 LYS A CA 1
ATOM 765 C C . LYS A 1 93 ? 23.233 11.837 -14.339 1.00 93.75 93 LYS A C 1
ATOM 767 O O . LYS A 1 93 ? 24.015 11.023 -14.828 1.00 93.75 93 LYS A O 1
ATOM 772 N N . ALA A 1 94 ? 22.264 12.419 -15.049 1.00 93.81 94 ALA A N 1
ATOM 773 C CA . ALA A 1 94 ? 22.082 12.186 -16.480 1.00 93.81 94 ALA A CA 1
ATOM 774 C C . ALA A 1 94 ? 23.254 12.739 -17.307 1.00 93.81 94 ALA A C 1
ATOM 776 O O . ALA A 1 94 ? 23.713 12.061 -18.224 1.00 93.81 94 ALA A O 1
ATOM 777 N N . GLU A 1 95 ? 23.780 13.913 -16.953 1.00 94.31 95 GLU A N 1
ATOM 778 C CA . GLU A 1 95 ? 24.961 14.498 -17.603 1.00 94.31 95 GLU A CA 1
ATOM 779 C C . GLU A 1 95 ? 26.212 13.632 -17.410 1.00 94.31 95 GLU A C 1
ATOM 781 O O . GLU A 1 95 ? 26.896 13.320 -18.385 1.00 94.31 95 GLU A O 1
ATOM 786 N N . VAL A 1 96 ? 26.470 13.164 -16.181 1.00 94.50 96 VAL A N 1
ATOM 787 C CA . VAL A 1 96 ? 27.605 12.271 -15.876 1.00 94.50 96 VAL A CA 1
ATOM 788 C C . VAL A 1 96 ? 27.544 10.991 -16.712 1.00 94.50 96 VAL A C 1
ATOM 790 O O . VAL A 1 96 ? 28.543 10.583 -17.306 1.00 94.50 96 VAL A O 1
ATOM 793 N N . LEU A 1 97 ? 26.368 10.363 -16.792 1.00 93.31 97 LEU A N 1
ATOM 794 C CA . LEU A 1 97 ? 26.172 9.162 -17.606 1.00 93.31 97 LEU A CA 1
ATOM 795 C C . LEU A 1 97 ? 26.357 9.456 -19.098 1.00 93.31 97 LEU A C 1
ATOM 797 O O . LEU A 1 97 ? 27.028 8.693 -19.789 1.00 93.31 97 LEU A O 1
ATOM 801 N N . ASN A 1 98 ? 25.798 10.561 -19.594 1.00 93.44 98 ASN A N 1
ATOM 802 C CA . ASN A 1 98 ? 25.907 10.946 -20.999 1.00 93.44 98 ASN A CA 1
ATOM 803 C C . ASN A 1 98 ? 27.368 11.179 -21.419 1.00 93.44 98 ASN A C 1
ATOM 805 O O . ASN A 1 98 ? 27.787 10.675 -22.460 1.00 93.44 98 ASN A O 1
ATOM 809 N N . ASN A 1 99 ? 28.162 11.860 -20.586 1.00 91.88 99 ASN A N 1
ATOM 810 C CA . ASN A 1 99 ? 29.593 12.058 -20.829 1.00 91.88 99 ASN A CA 1
ATOM 811 C C . ASN A 1 99 ? 30.354 10.727 -20.840 1.00 91.88 99 ASN A C 1
ATOM 813 O O . ASN A 1 99 ? 31.141 10.481 -21.754 1.00 91.88 99 ASN A O 1
ATOM 817 N N . PHE A 1 100 ? 30.082 9.838 -19.877 1.00 89.44 100 PHE A N 1
ATOM 818 C CA . PHE A 1 100 ? 30.696 8.510 -19.833 1.00 89.44 100 PHE A CA 1
ATOM 819 C C . PHE A 1 100 ? 30.407 7.707 -21.108 1.00 89.44 100 PHE A C 1
ATOM 821 O O . PHE A 1 100 ? 31.331 7.186 -21.731 1.00 89.44 100 PHE A O 1
ATOM 828 N N . PHE A 1 101 ? 29.146 7.649 -21.546 1.00 89.62 101 PHE A N 1
ATOM 829 C CA . PHE A 1 101 ? 28.794 6.962 -22.789 1.00 89.62 101 PHE A CA 1
ATOM 830 C C . PHE A 1 101 ? 29.464 7.611 -24.005 1.00 89.62 101 PHE A C 1
ATOM 832 O O . PHE A 1 101 ? 30.024 6.902 -24.839 1.00 89.62 101 PHE A O 1
ATOM 839 N N . ALA A 1 102 ? 29.488 8.944 -24.092 1.00 91.00 102 ALA A N 1
ATOM 840 C CA . ALA A 1 102 ? 30.150 9.648 -25.186 1.00 91.00 102 ALA A CA 1
ATOM 841 C C . ALA A 1 102 ? 31.655 9.336 -25.266 1.00 91.00 102 ALA A C 1
ATOM 843 O O . ALA A 1 102 ? 32.171 9.195 -26.375 1.00 91.00 102 ALA A O 1
ATOM 844 N N . LEU A 1 103 ? 32.343 9.175 -24.128 1.00 86.19 103 LEU A N 1
ATOM 845 C CA . LEU A 1 103 ? 33.760 8.787 -24.061 1.00 86.19 103 LEU A CA 1
ATOM 846 C C . LEU A 1 103 ? 34.010 7.353 -24.541 1.00 86.19 103 LEU A C 1
ATOM 848 O O . LEU A 1 103 ? 35.014 7.099 -25.199 1.00 86.19 103 LEU A O 1
ATOM 852 N N . VAL A 1 104 ? 33.102 6.419 -24.247 1.00 82.00 104 VAL A N 1
ATOM 853 C CA . VAL A 1 104 ? 33.211 5.027 -24.718 1.00 82.00 104 VAL A CA 1
ATOM 854 C C . VAL A 1 104 ? 33.070 4.945 -26.243 1.00 82.00 104 VAL A C 1
ATOM 856 O O . VAL A 1 104 ? 33.782 4.176 -26.884 1.00 82.00 104 VAL A O 1
ATOM 859 N N . PHE A 1 105 ? 32.188 5.755 -26.838 1.00 80.12 105 PHE A N 1
ATOM 860 C CA . PHE A 1 105 ? 31.955 5.755 -28.290 1.00 80.12 105 PHE A CA 1
ATOM 861 C C . PHE A 1 105 ? 32.886 6.688 -29.074 1.00 80.12 105 PHE A C 1
ATOM 863 O O . PHE A 1 105 ? 33.167 6.450 -30.248 1.00 80.12 105 PHE A O 1
ATOM 870 N N . SER A 1 106 ? 33.395 7.740 -28.439 1.00 74.94 106 SER A N 1
ATOM 871 C CA . SER A 1 106 ? 34.394 8.638 -29.012 1.00 74.94 106 SER A CA 1
ATOM 872 C C . SER A 1 106 ? 35.757 8.161 -28.537 1.00 74.94 106 SER A C 1
ATOM 874 O O . SER A 1 106 ? 36.212 8.638 -27.509 1.00 74.94 106 SER A O 1
ATOM 876 N N . GLY A 1 107 ? 36.383 7.212 -29.242 1.00 61.69 107 GLY A N 1
ATOM 877 C CA . GLY A 1 107 ? 37.628 6.518 -28.865 1.00 61.69 107 GLY A CA 1
ATOM 878 C C . GLY A 1 107 ? 38.856 7.401 -28.582 1.00 61.69 107 GLY A C 1
ATOM 879 O O . GLY A 1 107 ? 39.878 7.308 -29.253 1.00 61.69 107 GLY A O 1
ATOM 880 N N . LYS A 1 108 ? 38.782 8.252 -27.564 1.00 61.78 108 LYS A N 1
ATOM 881 C CA . LYS A 1 108 ? 39.870 9.032 -26.998 1.00 61.78 108 LYS A CA 1
ATOM 882 C C . LYS A 1 108 ? 40.080 8.501 -25.595 1.00 61.78 108 LYS A C 1
ATOM 884 O O . LYS A 1 108 ? 39.618 9.075 -24.613 1.00 61.78 108 LYS A O 1
ATOM 889 N N . CYS A 1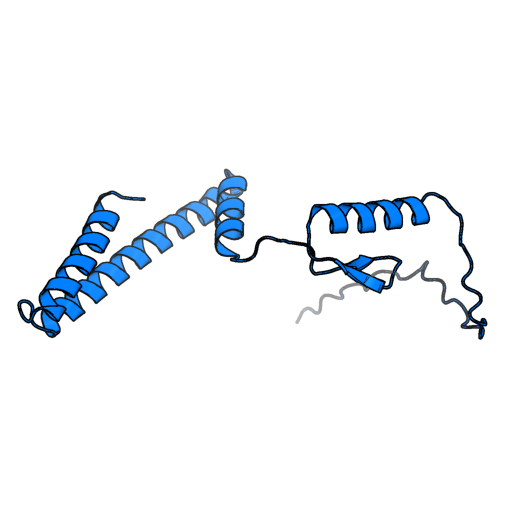 109 ? 40.804 7.388 -25.521 1.00 48.69 109 CYS A N 1
ATOM 890 C CA . CYS A 1 109 ? 41.502 7.004 -24.307 1.00 48.69 109 CYS A CA 1
ATOM 891 C C . CYS A 1 109 ? 42.467 8.139 -23.951 1.00 48.69 109 CYS A C 1
ATOM 893 O O . CYS A 1 109 ? 43.599 8.180 -24.422 1.00 48.69 109 CYS A O 1
ATOM 895 N N . SER A 1 110 ? 42.016 9.085 -23.132 1.00 57.16 110 SER A N 1
ATOM 896 C CA . SER A 1 110 ? 42.921 9.921 -22.360 1.00 57.16 110 SER A CA 1
ATOM 897 C C . SER A 1 110 ? 43.560 8.999 -21.330 1.00 57.16 110 SER A C 1
ATOM 899 O O . SER A 1 110 ? 43.026 8.792 -20.243 1.00 57.16 110 SER A O 1
ATOM 901 N N . SER A 1 111 ? 44.670 8.380 -21.716 1.00 50.88 111 SER A N 1
ATOM 902 C CA . SER A 1 111 ? 45.539 7.613 -20.841 1.00 50.88 111 SER A CA 1
ATOM 903 C C . SER A 1 111 ? 45.888 8.453 -19.614 1.00 50.88 111 SER A C 1
ATOM 905 O O . SER A 1 111 ? 46.754 9.326 -19.670 1.00 50.88 111 SER A O 1
ATOM 907 N N . HIS A 1 112 ? 45.231 8.189 -18.487 1.00 47.62 112 HIS A N 1
ATOM 908 C CA . HIS A 1 112 ? 45.841 8.487 -17.207 1.00 47.62 112 HIS A CA 1
ATOM 909 C C . HIS A 1 112 ? 47.076 7.601 -17.122 1.00 47.62 112 HIS A C 1
ATOM 911 O O . HIS A 1 112 ? 46.970 6.378 -17.058 1.00 47.62 112 HIS A O 1
ATOM 917 N N . THR A 1 113 ? 48.243 8.232 -17.202 1.00 44.22 113 THR A N 1
ATOM 918 C CA . THR A 1 113 ? 49.548 7.627 -16.960 1.00 44.22 113 THR A CA 1
ATOM 91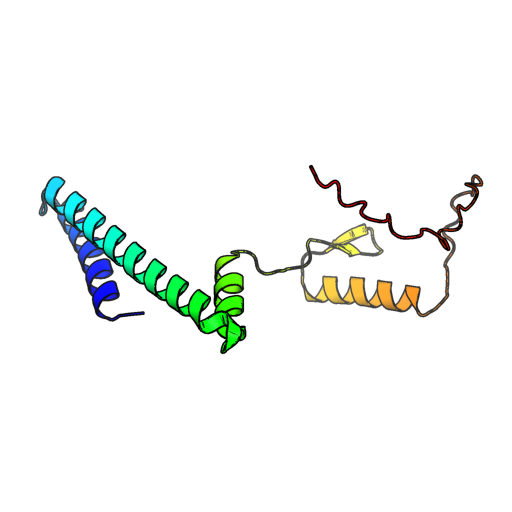9 C C . THR A 1 113 ? 49.590 7.097 -15.525 1.00 44.22 113 THR A C 1
ATOM 921 O O . THR A 1 113 ? 50.080 7.751 -14.613 1.00 44.22 113 THR A O 1
ATOM 924 N N . GLY A 1 114 ? 49.023 5.914 -15.318 1.00 45.69 114 GLY A N 1
ATOM 925 C CA . GLY A 1 114 ? 49.286 5.028 -14.199 1.00 45.69 114 GLY A CA 1
ATOM 926 C C . GLY A 1 114 ? 50.025 3.835 -14.775 1.00 45.69 114 GLY A C 1
ATOM 927 O O . GLY A 1 114 ? 49.534 3.194 -15.699 1.00 45.69 114 GLY A O 1
ATOM 928 N N . GLN A 1 115 ? 51.243 3.614 -14.299 1.00 39.56 115 GLN A N 1
ATOM 929 C CA . GLN A 1 115 ? 52.157 2.610 -14.822 1.00 39.56 115 GLN A CA 1
ATOM 930 C C . GLN A 1 115 ? 51.481 1.243 -14.979 1.00 39.56 115 GLN A C 1
ATOM 932 O O . GLN A 1 115 ? 50.872 0.710 -14.054 1.00 39.56 115 GLN A O 1
ATOM 937 N N . VAL A 1 116 ? 51.632 0.692 -16.180 1.00 34.03 116 VAL A N 1
ATOM 938 C CA . VAL A 1 116 ? 51.358 -0.700 -16.512 1.00 34.03 116 VAL A CA 1
ATOM 939 C C . VAL A 1 116 ? 52.344 -1.565 -15.729 1.00 34.03 116 VAL A C 1
ATOM 941 O O . VAL A 1 116 ? 53.545 -1.510 -15.977 1.00 34.03 116 VAL A O 1
ATOM 944 N N . ALA A 1 117 ? 51.838 -2.382 -14.809 1.00 43.53 117 ALA A N 1
ATOM 945 C CA . ALA A 1 117 ? 52.415 -3.698 -14.577 1.00 43.53 117 ALA A CA 1
ATOM 946 C C . ALA A 1 117 ? 51.574 -4.679 -15.399 1.00 43.53 117 ALA A C 1
ATOM 948 O O . ALA A 1 117 ? 50.361 -4.777 -15.204 1.00 43.53 117 ALA A O 1
ATOM 949 N N . GLU A 1 118 ? 52.212 -5.325 -16.374 1.00 49.03 118 GLU A N 1
ATOM 950 C CA . GLU A 1 118 ? 51.605 -6.285 -17.293 1.00 49.03 118 GLU A CA 1
ATOM 951 C C . GLU A 1 118 ? 50.808 -7.362 -16.543 1.00 49.03 118 GLU A C 1
ATOM 953 O O . GLU A 1 118 ? 51.361 -8.210 -15.845 1.00 49.03 118 GLU A O 1
ATOM 958 N N . GLY A 1 119 ? 49.489 -7.353 -16.730 1.00 44.41 119 GLY A N 1
ATOM 959 C CA . GLY A 1 119 ? 48.596 -8.451 -16.385 1.00 44.41 119 GLY A CA 1
ATOM 960 C C . GLY A 1 119 ? 48.097 -9.088 -17.672 1.00 44.41 119 GLY A C 1
ATOM 961 O O . GLY A 1 119 ? 47.207 -8.555 -18.326 1.00 44.41 119 GLY A O 1
ATOM 962 N N . LYS A 1 120 ? 48.719 -10.203 -18.050 1.00 45.28 120 LYS A N 1
ATOM 963 C CA . LYS A 1 120 ? 48.452 -10.993 -19.256 1.00 45.28 120 LYS A CA 1
ATOM 964 C C . LYS A 1 120 ? 46.946 -11.219 -19.463 1.00 45.28 120 LYS A C 1
ATOM 966 O O . LYS A 1 120 ? 46.282 -11.791 -18.598 1.00 45.28 120 LYS A O 1
ATOM 971 N N . GLY A 1 121 ? 46.428 -10.757 -20.602 1.00 36.03 121 GLY A N 1
ATOM 972 C CA . GLY A 1 121 ? 45.032 -10.928 -20.992 1.00 36.03 121 GLY A CA 1
ATOM 973 C C . GLY A 1 121 ? 44.659 -12.406 -21.058 1.00 36.03 121 GLY A C 1
ATOM 974 O O . GLY A 1 121 ? 45.383 -13.212 -21.641 1.00 36.03 121 GLY A O 1
ATOM 975 N N . ARG A 1 122 ? 43.541 -12.764 -20.426 1.00 48.06 122 ARG A N 1
ATOM 976 C CA . ARG A 1 122 ? 42.831 -14.002 -20.740 1.00 48.06 122 ARG A CA 1
ATOM 977 C C . ARG A 1 122 ? 41.736 -13.635 -21.726 1.00 48.06 122 ARG A C 1
ATOM 979 O O . ARG A 1 122 ? 40.809 -12.920 -21.353 1.00 48.06 122 ARG A O 1
ATOM 986 N N . ASP A 1 123 ? 41.899 -14.096 -22.961 1.00 39.78 123 ASP A N 1
ATOM 987 C CA . ASP A 1 123 ? 40.855 -14.099 -23.978 1.00 39.78 123 ASP A CA 1
ATOM 988 C C . ASP A 1 123 ? 39.604 -14.769 -23.399 1.00 39.78 123 ASP A C 1
ATOM 990 O O . ASP A 1 123 ? 39.654 -15.898 -22.908 1.00 39.78 123 ASP A O 1
ATOM 994 N N . TRP A 1 124 ? 38.492 -14.033 -23.397 1.00 42.62 124 TRP A N 1
ATOM 995 C CA . TRP A 1 124 ? 37.173 -14.522 -22.981 1.00 42.62 124 TRP A CA 1
ATOM 996 C C . TRP A 1 124 ? 36.341 -15.013 -24.180 1.00 42.62 124 TRP A C 1
ATOM 998 O O . TRP A 1 124 ? 35.170 -15.353 -24.047 1.00 42.62 124 TRP A O 1
ATOM 1008 N N . GLU A 1 125 ? 36.915 -15.092 -25.375 1.00 44.09 125 GLU A N 1
ATOM 1009 C CA . GLU A 1 125 ? 36.264 -15.785 -26.483 1.00 44.09 125 GLU A CA 1
ATOM 1010 C C . GLU A 1 125 ? 36.618 -17.266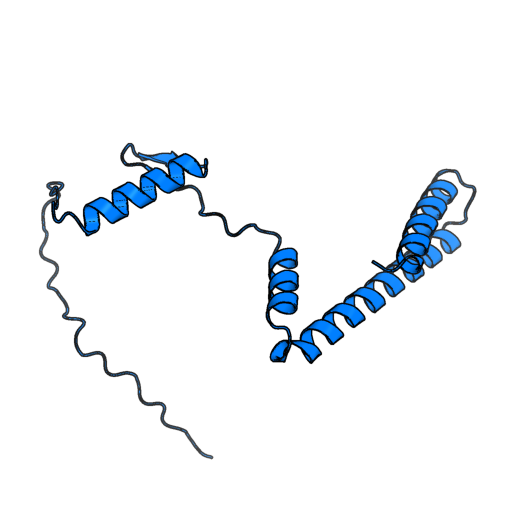 -26.387 1.00 44.09 125 GLU A C 1
ATOM 1012 O O . GLU A 1 125 ? 37.741 -17.646 -26.699 1.00 44.09 125 GLU A O 1
ATOM 1017 N N . ASN A 1 126 ? 35.668 -18.047 -25.854 1.00 51.53 126 ASN A N 1
ATOM 1018 C CA . ASN A 1 126 ? 35.484 -19.514 -25.917 1.00 51.53 126 ASN A CA 1
ATOM 1019 C C . ASN A 1 126 ? 35.017 -20.129 -24.580 1.00 51.53 126 ASN A C 1
ATOM 1021 O O . ASN A 1 126 ? 35.314 -21.285 -24.285 1.00 51.53 126 ASN A O 1
ATOM 1025 N N . ALA A 1 127 ? 34.261 -19.397 -23.755 1.00 47.62 127 ALA A N 1
ATOM 1026 C CA . ALA A 1 127 ? 33.486 -20.043 -22.698 1.00 47.62 127 ALA A CA 1
ATOM 1027 C C . ALA A 1 127 ? 32.247 -20.713 -23.322 1.00 47.62 127 ALA A C 1
ATOM 1029 O O . ALA A 1 127 ? 31.212 -20.070 -23.505 1.00 47.62 127 ALA A O 1
ATOM 1030 N N . GLU A 1 128 ? 32.363 -21.993 -23.683 1.00 52.78 128 GLU A N 1
ATOM 1031 C CA . GLU A 1 128 ? 31.190 -22.829 -23.953 1.00 52.78 128 GLU A CA 1
ATOM 1032 C C . GLU A 1 128 ? 30.293 -22.878 -22.699 1.00 52.78 128 GLU A C 1
ATOM 1034 O O . GLU A 1 128 ? 30.803 -22.956 -21.574 1.00 52.78 128 GLU A O 1
ATOM 1039 N N . PRO A 1 129 ? 28.958 -22.792 -22.849 1.00 54.44 129 PRO A N 1
ATOM 1040 C CA . PRO A 1 129 ? 28.048 -22.878 -21.716 1.00 54.44 129 PRO A CA 1
ATOM 1041 C C . PRO A 1 129 ? 28.110 -24.285 -21.102 1.00 54.44 129 PRO A C 1
ATOM 1043 O O . PRO A 1 129 ? 28.180 -25.263 -21.846 1.00 54.44 129 PRO A O 1
ATOM 1046 N N . PRO A 1 130 ? 28.058 -24.425 -19.765 1.00 47.22 130 PRO A N 1
ATOM 1047 C CA . PRO A 1 130 ? 28.100 -25.736 -19.142 1.00 47.22 130 PRO A CA 1
ATOM 1048 C C . PRO A 1 130 ? 26.843 -26.521 -19.525 1.00 47.22 130 PRO A C 1
ATOM 1050 O O . PRO A 1 130 ? 25.718 -26.102 -19.239 1.00 47.22 130 PRO A O 1
ATOM 1053 N N . THR A 1 131 ? 27.055 -27.656 -20.184 1.00 43.47 131 THR A N 1
ATOM 1054 C CA . THR A 1 131 ? 26.031 -28.658 -20.465 1.00 43.47 131 THR A CA 1
ATOM 1055 C C . THR A 1 131 ? 25.448 -29.145 -19.142 1.00 43.47 131 THR A C 1
ATOM 1057 O O . THR A 1 131 ? 26.164 -29.660 -18.286 1.00 43.47 131 THR A O 1
ATOM 1060 N N . VAL A 1 132 ? 24.143 -28.946 -18.963 1.00 51.81 132 VAL A N 1
ATOM 1061 C CA . VAL A 1 132 ? 23.365 -29.623 -17.925 1.00 51.81 132 VAL A CA 1
ATOM 1062 C C . VAL A 1 132 ? 23.332 -31.104 -18.291 1.00 51.81 132 VAL A C 1
ATOM 1064 O O . VAL A 1 132 ? 22.707 -31.474 -19.281 1.00 51.81 132 VAL A O 1
ATOM 1067 N N . GLU A 1 133 ? 24.020 -31.939 -17.516 1.00 45.56 133 GLU A N 1
ATOM 1068 C CA . GLU A 1 133 ? 23.727 -33.369 -17.475 1.00 45.56 133 GLU A CA 1
ATOM 1069 C C . GLU A 1 133 ? 22.543 -33.571 -16.521 1.00 45.56 133 GLU A C 1
ATOM 1071 O O . GLU A 1 133 ? 22.593 -33.217 -15.341 1.00 45.56 133 GLU A O 1
ATOM 1076 N N . GLU A 1 134 ? 21.433 -34.052 -17.080 1.00 49.03 134 GLU A N 1
ATOM 1077 C CA . GLU A 1 134 ? 20.269 -34.520 -16.336 1.00 49.03 134 GLU A CA 1
ATOM 1078 C C . GLU A 1 134 ? 20.623 -35.850 -15.670 1.00 49.03 134 GLU A C 1
ATOM 1080 O O . GLU A 1 134 ? 20.796 -36.858 -16.356 1.00 49.03 134 GLU A O 1
ATOM 1085 N N . ASP A 1 135 ? 20.712 -35.865 -14.341 1.00 47.03 135 ASP A N 1
ATOM 1086 C CA . ASP A 1 135 ? 20.839 -37.115 -13.597 1.00 47.03 135 ASP A CA 1
ATOM 1087 C C . ASP A 1 135 ? 19.434 -37.677 -13.337 1.00 47.03 135 ASP A C 1
ATOM 1089 O O . ASP A 1 135 ? 18.629 -37.122 -12.579 1.00 47.03 135 ASP A O 1
ATOM 1093 N N . HIS A 1 136 ? 19.118 -38.759 -14.045 1.00 44.59 136 HIS A N 1
ATOM 1094 C CA . HIS A 1 136 ? 17.941 -39.584 -13.819 1.00 44.59 136 HIS A CA 1
ATOM 1095 C C . HIS A 1 136 ? 18.311 -40.777 -12.920 1.00 44.59 136 HIS A C 1
ATOM 1097 O O . HIS A 1 136 ? 19.063 -41.645 -13.352 1.00 44.59 136 HIS A O 1
ATOM 1103 N N . VAL A 1 137 ? 17.622 -40.845 -11.768 1.00 43.84 137 VAL A N 1
ATOM 1104 C CA . VAL A 1 137 ? 17.460 -41.964 -10.798 1.00 43.84 137 VAL A CA 1
ATOM 1105 C C . VAL A 1 137 ? 18.641 -42.286 -9.884 1.00 43.84 137 VAL A C 1
ATOM 1107 O O . VAL A 1 137 ? 19.631 -42.888 -10.342 1.00 43.84 137 VAL A O 1
#

Organism: Grus japonensis (NCBI:txid30415)

pLDDT: mean 80.75, std 19.24, range [34.03, 95.94]

Sequence (137 aa):
MNKELLGKVKHKKEAYRGWKQGQVAWKEYRETVRAAREQVRKAKALIEISLARDVKDNKKSFYRYVSEKRGTRENVGPLRNETGNLVTQDMEKAEVLNNFFALVFSGKCSSHTGQVAEGKGRDWENAEPPTVEEDHV